Protein AF-L9WL00-F1 (afdb_monomer_lite)

Secondary structure (DSSP, 8-state):
--SSSS-HHHHHHHHHHHHHHHHHHTHHHHHHHHHHHT----HHHHHHHHHHHHHHHHHHHHTT----HHHHHHHHHHHHHHHHHTTTS-HHHHHHT---S---SGGGTS-TTS--PPTTSPPPHHHHSSPPSS-HHHHHHHHHHHHHHHHHHHHHHHHHHHHS---

Organism: NCBI:txid1227500

pLDDT: mean 78.7, std 14.74, range [52.59, 96.75]

Foldseek 3Di:
DVVPPDDPVRVVVVVVVVVVVCCVPVCVVVCVCCCPAWFPADPVLVVVLLVQLVVVCVVCVVVVHDDDSVVSSSVSLVVLLVVVQCQQPDPVCVVVVNPPADGASQQNVQDPPPDDDHRNDHDDPSSVPGDGGGDVVSVVVVVVCVVCVVVVVVVVVVVCPVVDDDD

InterPro domains:
  IPR001204 Phosphate transporter [PF01384] (11-157)

Radius of gyration: 21.86 Å; chains: 1; bounding box: 49×33×61 Å

Structure (mmCIF, N/CA/C/O backbone):
data_AF-L9WL00-F1
#
_entry.id   AF-L9WL00-F1
#
loop_
_atom_site.group_PDB
_atom_site.id
_atom_site.type_symbol
_atom_site.label_atom_id
_atom_site.label_alt_id
_atom_site.label_comp_id
_atom_site.label_asym_id
_atom_site.label_entity_id
_atom_site.label_seq_id
_atom_site.pdbx_PDB_ins_code
_atom_site.Cartn_x
_atom_site.Cartn_y
_atom_site.Cartn_z
_atom_site.occupancy
_atom_site.B_iso_or_equiv
_atom_site.auth_seq_id
_atom_site.auth_comp_id
_atom_site.auth_asym_id
_atom_site.auth_atom_id
_atom_site.pdbx_PDB_model_num
ATOM 1 N N . VAL A 1 1 ? 19.682 -2.307 -16.673 1.00 65.50 1 VAL A N 1
ATOM 2 C CA . VAL A 1 1 ? 19.559 -2.979 -15.357 1.00 65.50 1 VAL A CA 1
ATOM 3 C C . VAL A 1 1 ? 19.409 -4.479 -15.599 1.00 65.50 1 VAL A C 1
ATOM 5 O O . VAL A 1 1 ? 18.874 -4.816 -16.643 1.00 65.50 1 VAL A O 1
ATOM 8 N N . SER A 1 2 ? 19.916 -5.339 -14.700 1.00 80.44 2 SER A N 1
ATOM 9 C CA . SER A 1 2 ? 20.090 -6.814 -14.782 1.00 80.44 2 SER A CA 1
ATOM 10 C C . SER A 1 2 ? 20.749 -7.361 -16.063 1.00 80.44 2 SER A C 1
ATOM 12 O O . SER A 1 2 ? 21.830 -7.926 -15.979 1.00 80.44 2 SER A O 1
ATOM 14 N N . SER A 1 3 ? 20.194 -7.102 -17.248 1.00 87.44 3 SER A N 1
ATOM 15 C CA . SER A 1 3 ? 20.768 -7.454 -18.558 1.00 87.44 3 SER A CA 1
ATOM 16 C C . SER A 1 3 ? 21.879 -6.510 -19.048 1.00 87.44 3 SER A C 1
ATOM 18 O O . SER A 1 3 ? 22.356 -6.645 -20.168 1.00 87.44 3 SER A O 1
ATOM 20 N N . GLY A 1 4 ? 22.257 -5.495 -18.260 1.00 86.19 4 GLY A N 1
ATOM 21 C CA . GLY A 1 4 ? 23.245 -4.477 -18.655 1.00 86.19 4 GLY A CA 1
ATOM 22 C C . GLY A 1 4 ? 22.738 -3.400 -19.629 1.00 86.19 4 GLY A C 1
ATOM 23 O O . GLY A 1 4 ? 23.410 -2.395 -19.812 1.00 86.19 4 GLY A O 1
ATOM 24 N N . ALA A 1 5 ? 21.521 -3.525 -20.168 1.00 89.44 5 ALA A N 1
ATOM 25 C CA . ALA A 1 5 ? 20.993 -2.636 -21.216 1.00 89.44 5 ALA A CA 1
ATOM 26 C C . ALA A 1 5 ? 20.732 -1.168 -20.805 1.00 89.44 5 ALA A C 1
ATOM 28 O O . ALA A 1 5 ? 20.447 -0.333 -21.656 1.00 89.44 5 ALA A O 1
ATOM 29 N N . LEU A 1 6 ? 20.779 -0.843 -19.508 1.00 90.56 6 LEU A N 1
ATOM 30 C CA . LEU A 1 6 ? 20.499 0.507 -19.006 1.00 90.56 6 LEU A CA 1
ATOM 31 C C . LEU A 1 6 ? 21.243 0.756 -17.691 1.00 90.56 6 LEU A C 1
ATOM 33 O O . LEU A 1 6 ? 21.242 -0.117 -16.816 1.00 90.56 6 LEU A O 1
ATOM 37 N N . GLU A 1 7 ? 21.831 1.936 -17.534 1.00 94.31 7 GLU A N 1
ATOM 38 C CA . GLU A 1 7 ? 22.470 2.371 -16.290 1.00 94.31 7 GLU A CA 1
ATOM 39 C C . GLU A 1 7 ? 21.435 2.538 -15.157 1.00 94.31 7 GLU A C 1
ATOM 41 O O . GLU A 1 7 ? 20.274 2.869 -15.406 1.00 94.31 7 GLU A O 1
ATOM 46 N N . ILE A 1 8 ? 21.850 2.320 -13.905 1.00 94.25 8 ILE A N 1
ATOM 47 C CA . ILE A 1 8 ? 20.971 2.369 -12.725 1.00 94.25 8 ILE A CA 1
ATOM 48 C C . ILE A 1 8 ? 20.377 3.769 -12.525 1.00 94.25 8 ILE A C 1
ATOM 50 O O . ILE A 1 8 ? 19.160 3.890 -12.399 1.00 94.25 8 ILE A O 1
ATOM 54 N N . ASN A 1 9 ? 21.196 4.825 -12.537 1.00 95.50 9 ASN A N 1
ATOM 55 C CA . ASN A 1 9 ? 20.705 6.188 -12.300 1.00 95.50 9 ASN A CA 1
ATOM 56 C C . ASN A 1 9 ? 19.719 6.622 -13.386 1.00 95.50 9 ASN A C 1
ATOM 58 O O . ASN A 1 9 ? 18.656 7.168 -13.093 1.00 95.50 9 ASN A O 1
ATOM 62 N N . THR A 1 10 ? 20.030 6.290 -14.639 1.00 95.00 10 THR A N 1
ATOM 63 C CA . THR A 1 10 ? 19.136 6.538 -15.771 1.00 95.00 10 THR A CA 1
ATOM 64 C C . THR A 1 10 ? 17.808 5.784 -15.614 1.00 95.00 10 THR A C 1
ATOM 66 O O . THR A 1 10 ? 16.747 6.377 -15.812 1.00 95.00 10 THR A O 1
ATOM 69 N N . ALA A 1 11 ? 17.826 4.514 -15.183 1.00 94.62 11 ALA A N 1
ATOM 70 C CA . ALA A 1 11 ? 16.600 3.754 -14.908 1.00 94.62 11 ALA A CA 1
ATOM 71 C C . ALA A 1 11 ? 15.744 4.415 -13.823 1.00 94.62 11 ALA A C 1
ATOM 73 O O . ALA A 1 11 ? 14.528 4.503 -13.981 1.00 94.62 11 ALA A O 1
ATOM 74 N N . ILE A 1 12 ? 16.371 4.896 -12.745 1.00 94.75 12 ILE A N 1
ATOM 75 C CA . ILE A 1 12 ? 15.676 5.564 -11.639 1.00 94.75 12 ILE A CA 1
ATOM 76 C C . ILE A 1 12 ? 14.988 6.840 -12.128 1.00 94.75 12 ILE A C 1
ATOM 78 O O . ILE A 1 12 ? 13.818 7.056 -11.813 1.00 94.75 12 ILE A O 1
ATOM 82 N N . ILE A 1 13 ? 15.673 7.665 -12.926 1.00 96.31 13 ILE A N 1
ATOM 83 C CA . ILE A 1 13 ? 15.099 8.906 -13.469 1.00 96.31 13 ILE A CA 1
ATOM 84 C C . ILE A 1 13 ? 13.899 8.589 -14.365 1.00 96.31 13 ILE A C 1
ATOM 86 O O . ILE A 1 13 ? 12.824 9.159 -14.176 1.00 96.31 13 ILE A O 1
ATOM 90 N N . VAL A 1 14 ? 14.057 7.649 -15.300 1.00 95.94 14 VAL A N 1
ATOM 91 C CA . VAL A 1 14 ? 12.981 7.248 -16.219 1.00 95.94 14 VAL A CA 1
ATOM 92 C C . VAL A 1 14 ? 11.780 6.702 -15.446 1.00 95.94 14 VAL A C 1
ATOM 94 O O . VAL A 1 14 ? 10.651 7.123 -15.699 1.00 95.94 14 VAL A O 1
ATOM 97 N N . ALA A 1 15 ? 12.013 5.821 -14.469 1.00 94.81 15 ALA A N 1
ATOM 98 C CA . ALA A 1 15 ? 10.957 5.280 -13.619 1.00 94.81 15 ALA A CA 1
ATOM 99 C C . ALA A 1 15 ? 10.245 6.387 -12.830 1.00 94.81 15 ALA A C 1
ATOM 101 O O . ALA A 1 15 ? 9.019 6.432 -12.816 1.00 94.81 15 ALA A O 1
ATOM 102 N N . THR A 1 16 ? 10.991 7.319 -12.234 1.00 96.19 16 THR A N 1
ATOM 103 C CA . THR A 1 16 ? 10.428 8.432 -11.454 1.00 96.19 16 THR A CA 1
ATOM 104 C C . THR A 1 16 ? 9.541 9.330 -12.316 1.00 96.19 16 THR A C 1
ATOM 106 O O . THR A 1 16 ? 8.423 9.653 -11.916 1.00 96.19 16 THR A O 1
ATOM 109 N N . VAL A 1 17 ? 9.992 9.688 -13.524 1.00 96.75 17 VAL A N 1
ATOM 110 C CA . VAL A 1 17 ? 9.204 10.501 -14.466 1.00 96.75 17 VAL A CA 1
ATOM 111 C C . VAL A 1 17 ? 7.948 9.756 -14.918 1.00 96.75 17 VAL A C 1
ATOM 113 O O . VAL A 1 17 ? 6.865 10.338 -14.922 1.00 96.75 17 VAL A O 1
ATOM 116 N N . ALA A 1 18 ? 8.064 8.469 -15.257 1.00 96.19 18 ALA A N 1
ATOM 117 C CA . ALA A 1 18 ? 6.928 7.656 -15.683 1.00 96.19 18 ALA A CA 1
ATOM 118 C C . ALA A 1 18 ? 5.882 7.487 -14.565 1.00 96.19 18 ALA A C 1
ATOM 120 O O . ALA A 1 18 ? 4.687 7.655 -14.813 1.00 96.19 18 ALA A O 1
ATOM 121 N N . ILE A 1 19 ? 6.324 7.218 -13.329 1.00 94.31 19 ILE A N 1
ATOM 122 C CA . ILE A 1 19 ? 5.455 7.129 -12.147 1.00 94.31 19 ILE A CA 1
ATOM 123 C C . ILE A 1 19 ? 4.777 8.475 -11.890 1.00 94.31 19 ILE A C 1
ATOM 125 O O . ILE A 1 19 ? 3.563 8.514 -11.699 1.00 94.31 19 ILE A O 1
ATOM 129 N N . GLY A 1 20 ? 5.532 9.578 -11.941 1.00 94.25 20 GLY A N 1
ATOM 130 C CA . GLY A 1 20 ? 4.987 10.927 -11.801 1.00 94.25 20 GLY A CA 1
ATOM 131 C C . GLY A 1 20 ? 3.901 11.209 -12.840 1.00 94.25 20 GLY A C 1
ATOM 132 O O . GLY A 1 20 ? 2.791 11.601 -12.483 1.00 94.25 20 GLY A O 1
ATOM 133 N N . LEU A 1 21 ? 4.171 10.926 -14.117 1.00 95.62 21 LEU A N 1
ATOM 134 C CA . LEU A 1 21 ? 3.209 11.119 -15.204 1.00 95.62 21 LEU A CA 1
ATOM 135 C C . LEU A 1 21 ? 1.938 10.274 -15.013 1.00 95.62 21 LEU A C 1
ATOM 137 O O . LEU A 1 21 ? 0.829 10.793 -15.159 1.00 95.62 21 LEU A O 1
ATOM 141 N N . GLY A 1 22 ? 2.077 8.996 -14.649 1.00 94.06 22 GLY A N 1
ATOM 142 C CA . GLY A 1 22 ? 0.940 8.122 -14.338 1.00 94.06 22 GLY A CA 1
ATOM 143 C C . GLY A 1 22 ? 0.122 8.623 -13.142 1.00 94.06 22 GLY A C 1
ATOM 144 O O . GLY A 1 22 ? -1.111 8.629 -13.191 1.00 94.06 22 GLY A O 1
ATOM 145 N N . GLY A 1 23 ? 0.810 9.123 -12.111 1.00 91.62 23 GLY A N 1
ATOM 146 C CA . GLY A 1 23 ? 0.220 9.751 -10.931 1.00 91.62 23 GLY A CA 1
ATOM 147 C C . GLY A 1 23 ? -0.615 10.990 -11.263 1.00 91.62 23 GLY A C 1
ATOM 148 O O . GLY A 1 23 ? -1.735 11.133 -10.782 1.00 91.62 23 GLY A O 1
ATOM 149 N N . PHE A 1 24 ? -0.124 11.869 -12.137 1.00 90.94 24 PHE A N 1
ATOM 150 C CA . PHE A 1 24 ? -0.858 13.084 -12.510 1.00 90.94 24 PHE A CA 1
ATOM 151 C C . PHE A 1 24 ? -2.035 12.833 -13.461 1.00 90.94 24 PHE A C 1
ATOM 153 O O . PHE A 1 24 ? -3.004 13.596 -13.442 1.00 90.94 24 PHE A O 1
ATOM 160 N N . THR A 1 25 ? -1.961 11.787 -14.286 1.00 92.69 25 THR A N 1
ATOM 161 C CA . THR A 1 25 ? -2.934 11.534 -15.359 1.00 92.69 25 THR A CA 1
ATOM 162 C C . THR A 1 25 ? -4.043 10.573 -14.938 1.00 92.69 25 THR A C 1
ATOM 164 O O . THR A 1 25 ? -5.207 10.965 -14.872 1.00 92.69 25 THR A O 1
ATOM 167 N N . ILE A 1 26 ? -3.707 9.315 -14.644 1.00 90.81 26 ILE A N 1
ATOM 168 C CA . ILE A 1 26 ? -4.692 8.241 -14.443 1.00 90.81 26 ILE A CA 1
ATOM 169 C C . ILE A 1 26 ? -5.068 8.080 -12.969 1.00 90.81 26 ILE A C 1
ATOM 171 O O . ILE A 1 26 ? -6.215 7.736 -12.673 1.00 90.81 26 ILE A O 1
ATOM 175 N N . ALA A 1 27 ? -4.157 8.379 -12.037 1.00 88.25 27 ALA A N 1
ATOM 176 C CA . ALA A 1 27 ? -4.383 8.079 -10.621 1.00 88.25 27 ALA A CA 1
ATOM 177 C C . ALA A 1 27 ? -5.576 8.824 -10.003 1.00 88.25 27 ALA A C 1
ATOM 179 O O . ALA A 1 27 ? -6.100 8.367 -8.993 1.00 88.25 27 ALA A O 1
ATOM 180 N N . ARG A 1 28 ? -6.064 9.911 -10.621 1.00 86.50 28 ARG A N 1
ATOM 181 C CA . ARG A 1 28 ? -7.293 10.603 -10.191 1.00 86.50 28 ARG A CA 1
ATOM 182 C C . ARG A 1 28 ? -8.494 9.659 -10.105 1.00 86.50 28 ARG A C 1
ATOM 184 O O . ARG A 1 28 ? -9.169 9.642 -9.085 1.00 86.50 28 ARG A O 1
ATOM 191 N N . ARG A 1 29 ? -8.689 8.801 -11.114 1.00 86.12 29 ARG A N 1
ATOM 192 C CA . ARG A 1 29 ? -9.793 7.822 -11.135 1.00 86.12 29 ARG A CA 1
ATOM 193 C C . ARG A 1 29 ? -9.639 6.768 -10.039 1.00 86.12 29 ARG A C 1
ATOM 195 O O . ARG A 1 29 ? -10.617 6.362 -9.421 1.00 86.12 29 ARG A O 1
ATOM 202 N N . THR A 1 30 ? -8.402 6.349 -9.769 1.00 82.88 30 THR A N 1
ATOM 203 C CA . THR A 1 30 ? -8.105 5.418 -8.676 1.00 82.88 30 THR A CA 1
ATOM 204 C C . THR A 1 30 ? -8.386 6.064 -7.322 1.00 82.88 30 THR A C 1
ATOM 206 O O . THR A 1 30 ? -9.041 5.447 -6.491 1.00 82.88 30 THR A O 1
ATOM 209 N N . MET A 1 31 ? -7.954 7.311 -7.109 1.00 81.19 31 MET A N 1
ATOM 210 C CA . MET A 1 31 ? -8.185 8.047 -5.861 1.00 81.19 31 MET A CA 1
ATOM 211 C C . MET A 1 31 ? -9.671 8.296 -5.599 1.00 81.19 31 MET A C 1
ATOM 213 O O . MET A 1 31 ? -10.105 8.130 -4.466 1.00 81.19 31 MET A O 1
ATOM 217 N N . GLU A 1 32 ? -10.456 8.615 -6.629 1.00 80.75 32 GLU A N 1
ATOM 218 C CA . GLU A 1 32 ? -11.914 8.745 -6.511 1.00 80.75 32 GLU A CA 1
ATOM 219 C C . GLU A 1 32 ? -12.561 7.434 -6.036 1.00 80.75 32 GLU A C 1
ATOM 221 O O . GLU A 1 32 ? -13.372 7.448 -5.111 1.00 80.75 32 GLU A O 1
ATOM 226 N N . SER A 1 33 ? -12.156 6.288 -6.598 1.00 73.50 33 SER A N 1
ATOM 227 C CA . SER A 1 33 ? -12.674 4.978 -6.170 1.00 73.50 33 SER A CA 1
ATOM 228 C C . SER A 1 33 ? -12.182 4.549 -4.783 1.00 73.50 33 SER A C 1
ATOM 230 O O . SER A 1 33 ? -12.955 4.033 -3.988 1.00 73.50 33 SER A O 1
ATOM 232 N N . VAL A 1 34 ? -10.914 4.794 -4.445 1.00 67.81 34 VAL A N 1
ATOM 233 C CA . VAL A 1 34 ? -10.343 4.420 -3.143 1.00 67.81 34 VAL A CA 1
ATOM 234 C C . VAL A 1 34 ? -10.917 5.299 -2.031 1.00 67.81 34 VAL A C 1
ATOM 236 O O . VAL A 1 34 ? -11.271 4.785 -0.977 1.00 67.81 34 VAL A O 1
ATOM 239 N N . GLY A 1 35 ? -11.067 6.603 -2.265 1.00 63.72 35 GLY A N 1
ATOM 240 C CA . GLY A 1 35 ? -11.609 7.534 -1.275 1.00 63.72 35 GLY A CA 1
ATOM 241 C C . GLY A 1 35 ? -13.094 7.324 -0.973 1.00 63.72 35 GLY A C 1
ATOM 242 O O . GLY A 1 35 ? -13.508 7.577 0.147 1.00 63.72 35 GLY A O 1
ATOM 243 N N . SER A 1 36 ? -13.879 6.837 -1.939 1.00 63.06 36 SER A N 1
ATOM 244 C CA . SER A 1 36 ? -15.322 6.609 -1.764 1.00 63.06 36 SER A CA 1
ATOM 245 C C . SER A 1 36 ? -15.698 5.164 -1.421 1.00 63.06 36 SER A C 1
ATOM 247 O O . SER A 1 36 ? -16.707 4.942 -0.760 1.00 63.06 36 SER A O 1
ATOM 249 N N . GLU A 1 37 ? -14.919 4.161 -1.852 1.00 59.69 37 GLU A N 1
ATOM 250 C CA . GLU A 1 37 ? -15.282 2.748 -1.658 1.00 59.69 37 GLU A CA 1
ATOM 251 C C . GLU A 1 37 ? -14.589 2.075 -0.462 1.00 59.69 37 GLU A C 1
ATOM 253 O O . GLU A 1 37 ? -15.126 1.094 0.056 1.00 59.69 37 GLU A O 1
ATOM 258 N N . LEU A 1 38 ? -13.397 2.526 -0.038 1.00 56.41 38 LEU A N 1
ATOM 259 C CA . LEU A 1 38 ? -12.633 1.836 1.015 1.00 56.41 38 LEU A CA 1
ATOM 260 C C . LEU A 1 38 ? -12.979 2.299 2.428 1.00 56.41 38 LEU A C 1
ATOM 262 O O . LEU A 1 38 ? -13.059 1.445 3.313 1.00 56.41 38 LEU A O 1
ATOM 266 N N . SER A 1 39 ? -13.136 3.606 2.670 1.00 57.78 39 SER A N 1
ATOM 267 C CA . SER A 1 39 ? -13.284 4.110 4.038 1.00 57.78 39 SER A CA 1
ATOM 268 C C . SER A 1 39 ? -13.678 5.592 4.113 1.00 57.78 39 SER A C 1
ATOM 270 O O . SER A 1 39 ? -12.931 6.448 3.647 1.00 57.78 39 SER A O 1
ATOM 272 N N . ASP A 1 40 ? -14.783 5.900 4.798 1.00 65.00 40 ASP A N 1
ATOM 273 C CA . ASP A 1 40 ? -15.115 7.253 5.288 1.00 65.00 40 ASP A CA 1
ATOM 274 C C . ASP A 1 40 ? -14.373 7.521 6.612 1.00 65.00 40 ASP A C 1
ATO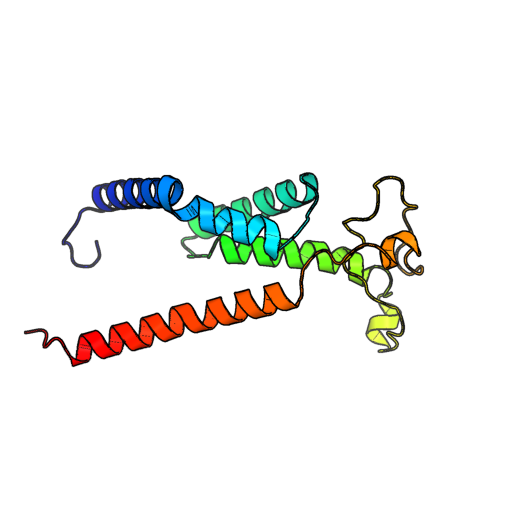M 276 O O . ASP A 1 40 ? -14.972 7.682 7.679 1.00 65.00 40 ASP A O 1
ATOM 280 N N . ILE A 1 41 ? -13.041 7.463 6.586 1.00 68.75 41 ILE A N 1
ATOM 281 C CA . ILE A 1 41 ? -12.229 7.692 7.786 1.00 68.75 41 ILE A CA 1
ATOM 282 C C . ILE A 1 41 ? -12.083 9.185 8.085 1.00 68.75 41 ILE A C 1
ATOM 284 O O . ILE A 1 41 ? -11.799 9.971 7.177 1.00 68.75 41 ILE A O 1
ATOM 288 N N . PRO A 1 42 ? -12.151 9.584 9.369 1.00 77.25 42 PRO A N 1
ATOM 289 C CA . PRO A 1 42 ? -11.737 10.914 9.789 1.00 77.25 42 PRO A CA 1
ATOM 290 C C . PRO A 1 42 ? -10.311 11.230 9.315 1.00 77.25 42 PRO A C 1
ATOM 292 O O . PRO A 1 42 ? -9.427 10.368 9.349 1.00 77.25 42 PRO A O 1
ATOM 295 N N . LEU A 1 43 ? -10.052 12.489 8.947 1.00 82.44 43 LEU A N 1
ATOM 296 C CA . LEU A 1 43 ? -8.735 12.944 8.469 1.00 82.44 43 LEU A CA 1
ATOM 297 C C . LEU A 1 43 ? -7.593 12.601 9.439 1.00 82.44 43 LEU A C 1
ATOM 299 O O . LEU A 1 43 ? -6.486 12.291 9.006 1.00 82.44 43 LEU A O 1
ATOM 303 N N . LEU A 1 44 ? -7.866 12.617 10.747 1.00 85.25 44 LEU A N 1
ATOM 304 C CA . LEU A 1 44 ? -6.897 12.250 11.780 1.00 85.25 44 LEU A CA 1
ATOM 305 C C . LEU A 1 44 ? -6.496 10.771 11.673 1.00 85.25 44 LEU A C 1
ATOM 307 O O . LEU A 1 44 ? -5.308 10.452 11.697 1.00 85.25 44 LEU A O 1
ATOM 311 N N . ALA A 1 45 ? -7.464 9.871 11.489 1.00 83.06 45 ALA A N 1
ATOM 312 C CA . ALA A 1 45 ? -7.185 8.453 11.290 1.00 83.06 45 ALA A CA 1
ATOM 313 C C . ALA A 1 45 ? -6.401 8.228 9.988 1.00 83.06 45 ALA A C 1
ATOM 315 O O . ALA A 1 45 ? -5.402 7.511 9.993 1.00 83.06 45 ALA A O 1
ATOM 316 N N . ALA A 1 46 ? -6.786 8.907 8.901 1.00 85.12 46 ALA A N 1
ATOM 317 C CA . ALA A 1 46 ? -6.054 8.856 7.636 1.00 85.12 46 ALA A CA 1
ATOM 318 C C . ALA A 1 46 ? -4.595 9.323 7.789 1.00 85.12 46 ALA A C 1
ATOM 320 O O . ALA A 1 46 ? -3.684 8.688 7.260 1.00 85.12 46 ALA A O 1
ATOM 321 N N . LEU A 1 47 ? -4.354 10.389 8.557 1.00 89.88 47 LEU A N 1
ATOM 322 C CA . LEU A 1 47 ? -3.010 10.882 8.852 1.00 89.88 47 LEU A CA 1
ATOM 323 C C . LEU A 1 47 ? -2.171 9.830 9.591 1.00 89.88 47 LEU A C 1
ATOM 325 O O . LEU A 1 47 ? -1.041 9.563 9.182 1.00 89.88 47 LEU A O 1
ATOM 329 N N . ILE A 1 48 ? -2.723 9.206 10.639 1.00 90.12 48 ILE A N 1
ATOM 330 C CA . ILE A 1 48 ? -2.038 8.141 11.389 1.00 90.12 48 ILE A CA 1
ATOM 331 C C . ILE A 1 48 ? -1.697 6.974 10.459 1.00 90.12 48 ILE A C 1
ATOM 333 O O . ILE A 1 48 ? -0.546 6.541 10.419 1.00 90.12 48 ILE A O 1
ATOM 337 N N . VAL A 1 49 ? -2.666 6.512 9.661 1.00 89.75 49 VAL A N 1
ATOM 338 C CA . VAL A 1 49 ? -2.465 5.436 8.680 1.00 89.75 49 VAL A CA 1
ATOM 339 C C . VAL A 1 49 ? -1.311 5.763 7.743 1.00 89.75 49 VAL A C 1
ATOM 341 O O . VAL A 1 49 ? -0.425 4.931 7.545 1.00 89.75 49 VAL A O 1
ATOM 344 N N . MET A 1 50 ? -1.312 6.968 7.171 1.00 92.50 50 MET A N 1
ATOM 345 C CA . MET A 1 50 ? -0.298 7.378 6.206 1.00 92.50 50 MET A CA 1
ATOM 346 C C . MET A 1 50 ? 1.090 7.443 6.837 1.00 92.50 50 MET A C 1
ATOM 348 O O . MET A 1 50 ? 2.026 6.905 6.250 1.00 92.50 50 MET A O 1
ATOM 352 N N . ILE A 1 51 ? 1.220 8.018 8.038 1.00 96.00 51 ILE A N 1
ATOM 353 C CA . ILE A 1 51 ? 2.498 8.099 8.760 1.00 96.00 51 ILE A CA 1
ATOM 354 C C . ILE A 1 51 ? 3.032 6.698 9.080 1.00 96.00 51 ILE A C 1
ATOM 356 O O . ILE A 1 51 ? 4.205 6.408 8.829 1.00 96.00 51 ILE A O 1
ATOM 360 N N . THR A 1 52 ? 2.194 5.808 9.610 1.00 95.12 52 THR A N 1
ATOM 361 C CA . THR A 1 52 ? 2.607 4.445 9.964 1.00 95.12 52 THR A CA 1
ATOM 362 C C . THR A 1 52 ? 2.995 3.646 8.719 1.00 95.12 52 THR A C 1
ATOM 364 O O . THR A 1 52 ? 4.090 3.081 8.671 1.00 95.12 52 THR A O 1
ATOM 367 N N . ALA A 1 53 ? 2.156 3.650 7.678 1.00 94.19 53 ALA A N 1
ATOM 368 C CA . ALA A 1 53 ? 2.414 2.917 6.441 1.00 94.19 53 ALA A CA 1
ATOM 369 C C . ALA A 1 53 ? 3.667 3.427 5.708 1.00 94.19 53 ALA A C 1
ATOM 371 O O . ALA A 1 53 ? 4.479 2.617 5.246 1.00 94.19 53 ALA A O 1
ATOM 372 N N . SER A 1 54 ? 3.874 4.750 5.640 1.00 95.69 54 SER A N 1
ATOM 373 C CA . SER A 1 54 ? 5.074 5.331 5.028 1.00 95.69 54 SER A CA 1
ATOM 374 C C . SER A 1 54 ? 6.331 5.012 5.829 1.00 95.69 54 SER A C 1
ATOM 376 O O . SER A 1 54 ? 7.368 4.714 5.237 1.00 95.69 54 SER A O 1
ATOM 378 N N . THR A 1 55 ? 6.250 5.031 7.163 1.00 96.69 55 THR A N 1
ATOM 379 C CA . THR A 1 55 ? 7.385 4.715 8.043 1.00 96.69 55 THR A CA 1
ATOM 380 C C . THR A 1 55 ? 7.816 3.263 7.872 1.00 96.69 55 THR A C 1
ATOM 382 O O . THR A 1 55 ? 8.994 3.002 7.632 1.00 96.69 55 THR A O 1
ATOM 385 N N . ILE A 1 56 ? 6.866 2.322 7.903 1.00 94.81 56 ILE A N 1
ATOM 386 C CA . ILE A 1 56 ? 7.135 0.892 7.686 1.00 94.81 56 ILE A CA 1
ATOM 387 C C . ILE A 1 56 ? 7.732 0.666 6.295 1.00 94.81 56 ILE A C 1
ATOM 389 O O . ILE A 1 56 ? 8.759 0.001 6.162 1.00 94.81 56 ILE A O 1
ATOM 393 N N . THR A 1 57 ? 7.129 1.260 5.262 1.00 94.94 57 THR A N 1
ATOM 394 C CA . THR A 1 57 ? 7.609 1.123 3.879 1.00 94.94 57 THR A CA 1
ATOM 395 C C . THR A 1 57 ? 9.026 1.667 3.724 1.00 94.94 57 THR A C 1
ATOM 397 O O . THR A 1 57 ? 9.860 1.029 3.087 1.00 94.94 57 THR A O 1
ATOM 400 N N . THR A 1 58 ? 9.330 2.808 4.345 1.00 95.12 58 THR A N 1
ATOM 401 C CA . THR A 1 58 ? 10.665 3.422 4.307 1.00 95.12 58 THR A CA 1
ATOM 402 C C . THR A 1 58 ? 11.696 2.557 5.028 1.00 95.12 58 THR A C 1
ATOM 404 O O . THR A 1 58 ? 12.764 2.301 4.477 1.00 95.12 58 THR A O 1
ATOM 407 N N . ALA A 1 59 ? 11.371 2.051 6.221 1.00 96.44 59 ALA A N 1
ATOM 408 C CA . ALA A 1 59 ? 12.264 1.188 6.992 1.00 96.44 59 ALA A CA 1
ATOM 409 C C . ALA A 1 59 ? 12.576 -0.126 6.255 1.00 96.44 59 ALA A C 1
ATOM 411 O O . ALA A 1 59 ? 13.733 -0.535 6.174 1.00 96.44 59 ALA A O 1
ATOM 412 N N . LEU A 1 60 ? 11.561 -0.761 5.660 1.00 96.06 60 LEU A N 1
ATOM 413 C CA . LEU A 1 60 ? 11.745 -1.986 4.878 1.00 96.06 60 LEU A CA 1
ATOM 414 C C . LEU A 1 60 ? 12.495 -1.730 3.568 1.00 96.06 60 LEU A C 1
ATOM 416 O O . LEU A 1 60 ? 13.362 -2.522 3.204 1.00 96.06 60 LEU A O 1
ATOM 420 N N . SER A 1 61 ? 12.235 -0.597 2.909 1.00 94.88 61 SER A N 1
ATOM 421 C CA . SER A 1 61 ? 12.990 -0.180 1.720 1.00 94.88 61 SER A CA 1
ATOM 422 C C . SER A 1 61 ? 14.468 0.039 2.045 1.00 94.88 61 SER A C 1
ATOM 424 O O . SER A 1 61 ? 15.329 -0.364 1.268 1.00 94.88 61 SER A O 1
ATOM 426 N N . TRP A 1 62 ? 14.776 0.613 3.214 1.00 96.06 62 TRP A N 1
ATOM 427 C CA . TRP A 1 62 ? 16.150 0.760 3.699 1.00 96.06 62 TRP A CA 1
ATOM 428 C C . TRP A 1 62 ? 16.823 -0.592 3.974 1.00 96.06 62 TRP A C 1
ATOM 430 O O . TRP A 1 62 ? 18.000 -0.764 3.668 1.00 96.06 62 TRP A O 1
ATOM 440 N N . ALA A 1 63 ? 16.068 -1.579 4.465 1.00 96.50 63 ALA A N 1
ATOM 441 C CA . ALA A 1 63 ? 16.533 -2.957 4.629 1.00 96.50 63 ALA A CA 1
ATOM 442 C C . ALA A 1 63 ? 16.608 -3.759 3.309 1.00 96.50 63 ALA A C 1
ATOM 444 O O . ALA A 1 63 ? 17.001 -4.925 3.324 1.00 96.50 63 ALA A O 1
ATOM 445 N N . GLY A 1 64 ? 16.223 -3.171 2.169 1.00 94.00 64 GLY A N 1
ATOM 446 C CA . GLY A 1 64 ? 16.212 -3.839 0.865 1.00 94.00 64 GLY A CA 1
ATOM 447 C C . GLY A 1 64 ? 15.067 -4.841 0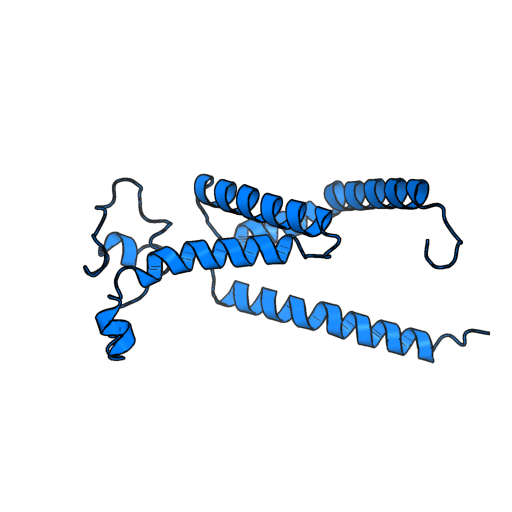.671 1.00 94.00 64 GLY A C 1
ATOM 448 O O . GLY A 1 64 ? 15.127 -5.661 -0.244 1.00 94.00 64 GLY A O 1
ATOM 449 N N . ILE A 1 65 ? 14.027 -4.792 1.509 1.00 95.19 65 ILE A N 1
ATOM 450 C CA . ILE A 1 65 ? 12.863 -5.682 1.435 1.00 95.19 65 ILE A CA 1
ATOM 451 C C . ILE A 1 65 ? 11.754 -4.984 0.631 1.00 95.19 65 ILE A C 1
ATOM 453 O O . ILE A 1 65 ? 11.211 -3.976 1.093 1.00 95.19 65 ILE A O 1
ATOM 457 N N . PRO A 1 66 ? 11.376 -5.496 -0.555 1.00 91.06 66 PRO A N 1
ATOM 458 C CA . PRO A 1 66 ? 10.316 -4.895 -1.351 1.00 91.06 66 PRO A CA 1
ATOM 459 C C . PRO A 1 66 ? 8.955 -5.133 -0.687 1.00 91.06 66 PRO A C 1
ATOM 461 O O . PRO A 1 66 ? 8.525 -6.273 -0.515 1.00 91.06 66 PRO A O 1
ATOM 464 N N . ILE A 1 67 ? 8.257 -4.050 -0.346 1.00 92.94 67 ILE A N 1
ATOM 465 C CA . ILE A 1 67 ? 6.903 -4.089 0.215 1.00 92.94 67 ILE A CA 1
ATOM 466 C C . ILE A 1 67 ? 5.945 -3.221 -0.604 1.00 92.94 67 ILE A C 1
ATOM 468 O O . ILE A 1 67 ? 6.316 -2.181 -1.145 1.00 92.94 67 ILE A O 1
ATOM 472 N N . SER A 1 68 ? 4.685 -3.648 -0.683 1.00 91.00 68 SER A N 1
ATOM 473 C CA . SER A 1 68 ? 3.607 -2.848 -1.258 1.00 91.00 68 SER A CA 1
ATOM 474 C C . SER A 1 68 ? 3.117 -1.803 -0.254 1.00 91.00 68 SER A C 1
ATOM 476 O O . SER A 1 68 ? 2.543 -2.153 0.779 1.00 91.00 68 SER A O 1
ATOM 478 N N . LEU A 1 69 ? 3.283 -0.519 -0.588 1.00 90.19 69 LEU A N 1
ATOM 479 C CA . LEU A 1 69 ? 2.758 0.597 0.209 1.00 90.19 69 LEU A CA 1
ATOM 480 C C . LEU A 1 69 ? 1.235 0.492 0.397 1.00 90.19 69 LEU A C 1
ATOM 482 O O . LEU A 1 69 ? 0.732 0.729 1.490 1.00 90.19 69 LEU A O 1
ATOM 486 N N . VAL A 1 70 ? 0.507 0.066 -0.642 1.00 87.31 70 VAL A N 1
ATOM 487 C CA . VAL A 1 70 ? -0.952 -0.125 -0.579 1.00 87.31 70 VAL A CA 1
ATOM 488 C C . VAL A 1 70 ? -1.319 -1.177 0.467 1.00 87.31 70 VAL A C 1
ATOM 490 O O . VAL A 1 70 ? -2.223 -0.956 1.269 1.00 87.31 70 VAL A O 1
ATOM 493 N N . MET A 1 71 ? -0.592 -2.299 0.502 1.00 87.81 71 MET A N 1
ATOM 494 C CA . MET A 1 71 ? -0.813 -3.338 1.512 1.00 87.81 71 MET A CA 1
ATOM 495 C C . MET A 1 71 ? -0.523 -2.814 2.918 1.00 87.81 71 MET A C 1
ATOM 497 O O . MET A 1 71 ? -1.310 -3.064 3.828 1.00 87.81 71 MET A O 1
ATOM 501 N N . ALA A 1 72 ? 0.562 -2.054 3.095 1.00 91.00 72 ALA A N 1
ATOM 502 C CA . ALA A 1 72 ? 0.898 -1.451 4.383 1.00 91.00 72 ALA A CA 1
ATOM 503 C C . ALA A 1 72 ? -0.217 -0.512 4.882 1.00 91.00 72 ALA A C 1
ATOM 505 O O . ALA A 1 72 ? -0.614 -0.592 6.046 1.00 91.00 72 ALA A O 1
ATOM 506 N N . SER A 1 73 ? -0.778 0.323 4.001 1.00 87.38 73 SER A N 1
ATOM 507 C CA . SER A 1 73 ? -1.901 1.205 4.336 1.00 87.38 73 SER A CA 1
ATOM 508 C C . SER A 1 73 ? -3.161 0.425 4.713 1.00 87.38 73 SER A C 1
ATOM 510 O O . SER A 1 73 ? -3.725 0.682 5.773 1.00 87.38 73 SER A O 1
ATOM 512 N N . VAL A 1 74 ? -3.579 -0.563 3.909 1.00 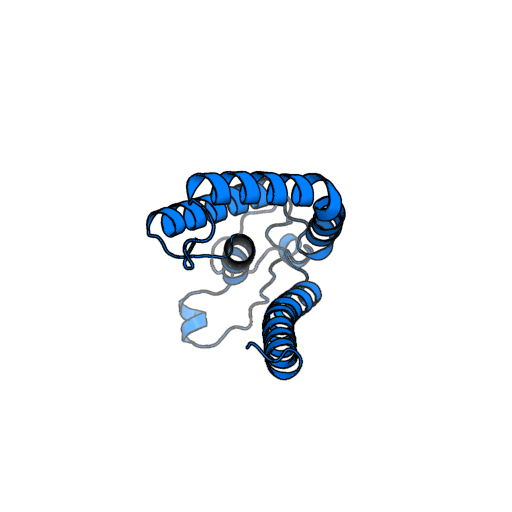84.81 74 VAL A N 1
ATOM 513 C CA . VAL A 1 74 ? -4.793 -1.351 4.205 1.00 84.81 74 VAL A CA 1
ATOM 514 C C . VAL A 1 74 ? -4.652 -2.121 5.517 1.00 84.81 74 VAL A C 1
ATOM 516 O O . VAL A 1 74 ? -5.569 -2.093 6.332 1.00 84.81 74 VAL A O 1
ATOM 519 N N . MET A 1 75 ? -3.501 -2.747 5.774 1.00 86.44 75 MET A N 1
ATOM 520 C CA . MET A 1 75 ? -3.278 -3.476 7.029 1.00 86.44 75 MET A CA 1
ATOM 521 C C . MET A 1 75 ? -3.279 -2.547 8.247 1.00 86.44 75 MET A C 1
ATOM 523 O O . MET A 1 75 ? -3.798 -2.915 9.298 1.00 86.44 75 MET A O 1
ATOM 527 N N . THR A 1 76 ? -2.774 -1.320 8.101 1.00 87.69 76 THR A N 1
ATOM 528 C CA . THR A 1 76 ? -2.842 -0.312 9.168 1.00 87.69 76 THR A CA 1
ATOM 529 C C . THR A 1 76 ? -4.286 0.128 9.434 1.00 87.69 76 THR A C 1
ATOM 531 O O . THR A 1 76 ? -4.687 0.224 10.591 1.00 87.69 76 THR A O 1
ATOM 534 N N . ILE A 1 77 ? -5.095 0.335 8.385 1.00 80.81 77 ILE A N 1
ATOM 535 C CA . ILE A 1 77 ? -6.529 0.661 8.511 1.00 80.81 77 ILE A CA 1
ATOM 536 C C . ILE A 1 77 ? -7.276 -0.468 9.232 1.00 80.81 77 ILE A C 1
ATOM 538 O O . ILE A 1 77 ? -8.019 -0.211 10.178 1.00 80.81 77 ILE A O 1
ATOM 542 N N . VAL A 1 78 ? -7.049 -1.718 8.818 1.00 78.88 78 VAL A N 1
ATOM 543 C CA . VAL A 1 78 ? -7.658 -2.899 9.449 1.00 78.88 78 VAL A CA 1
ATOM 544 C C . VAL A 1 78 ? -7.258 -2.995 10.923 1.00 78.88 78 VAL A C 1
ATOM 546 O O . VAL A 1 78 ? -8.121 -3.215 11.769 1.00 78.88 78 VAL A O 1
ATOM 549 N N . GLY A 1 79 ? -5.979 -2.775 11.246 1.00 81.56 79 GLY A N 1
ATOM 550 C CA . GLY A 1 79 ? -5.487 -2.782 12.625 1.00 81.56 79 GLY A CA 1
ATOM 551 C C . GLY A 1 79 ? -6.124 -1.702 13.505 1.00 81.56 79 GLY A C 1
ATOM 552 O O . GLY A 1 79 ? -6.479 -1.982 14.649 1.00 81.56 79 GLY A O 1
ATOM 553 N N . LEU A 1 80 ? -6.327 -0.493 12.968 1.00 79.25 80 LEU A N 1
ATOM 554 C CA . LEU A 1 80 ? -7.019 0.588 13.680 1.00 79.25 80 LEU A CA 1
ATOM 555 C C . LEU A 1 80 ? -8.480 0.242 13.974 1.00 79.25 80 LEU A C 1
ATOM 557 O O . LEU A 1 80 ? -8.936 0.477 15.090 1.00 79.25 80 LEU A O 1
ATOM 561 N N . GLY A 1 81 ? -9.191 -0.340 13.003 1.00 73.12 81 GLY A N 1
ATOM 562 C CA . GLY A 1 81 ? -10.554 -0.831 13.217 1.00 73.12 81 GLY A CA 1
ATOM 563 C C . GLY A 1 81 ? -10.593 -1.912 14.296 1.00 73.12 81 GLY A C 1
ATOM 564 O O . GLY A 1 81 ? -11.327 -1.790 15.276 1.00 73.12 81 GLY A O 1
ATOM 565 N N . TRP A 1 82 ? -9.740 -2.932 14.156 1.00 71.00 82 TRP A N 1
ATOM 566 C CA . TRP A 1 82 ? -9.698 -4.082 15.061 1.00 71.00 82 TRP A CA 1
ATOM 567 C C . TRP A 1 82 ? -9.452 -3.684 16.515 1.00 71.00 82 TRP A C 1
ATOM 569 O O . TRP A 1 82 ? -10.170 -4.147 17.395 1.00 71.00 82 TRP A O 1
ATOM 579 N N . GLY A 1 83 ? -8.503 -2.777 16.772 1.00 68.44 83 GLY A N 1
ATOM 580 C CA . GLY A 1 83 ? -8.164 -2.351 18.131 1.00 68.44 83 GLY A CA 1
ATOM 581 C C . GLY A 1 83 ? -9.349 -1.799 18.935 1.00 68.44 83 GLY A C 1
ATOM 582 O O . GLY A 1 83 ? -9.396 -2.009 20.146 1.00 68.44 83 GLY A O 1
ATOM 583 N N . ARG A 1 84 ? -10.321 -1.142 18.281 1.00 65.62 84 ARG A N 1
ATOM 584 C CA . ARG A 1 84 ? -11.540 -0.648 18.946 1.00 65.62 84 ARG A CA 1
ATOM 585 C C . ARG A 1 84 ? -12.643 -1.701 19.023 1.00 65.62 84 ARG A C 1
ATOM 587 O O . ARG A 1 84 ? -13.238 -1.837 20.081 1.00 65.62 84 ARG A O 1
ATOM 594 N N . ALA A 1 85 ? -12.853 -2.500 17.979 1.00 63.72 85 ALA A N 1
ATOM 595 C CA . ALA A 1 85 ? -13.902 -3.524 18.002 1.00 63.72 85 ALA A CA 1
ATOM 596 C C . ALA A 1 85 ? -13.645 -4.660 19.001 1.00 63.72 85 ALA A C 1
ATOM 598 O O . ALA A 1 85 ? -14.592 -5.258 19.493 1.00 63.72 85 ALA A O 1
ATOM 599 N N . THR A 1 86 ? -12.384 -4.968 19.331 1.00 62.97 86 THR A N 1
ATOM 600 C CA . THR A 1 86 ? -12.053 -5.957 20.380 1.00 62.97 86 THR A CA 1
ATOM 601 C C . THR A 1 86 ? -12.119 -5.415 21.804 1.00 62.97 86 THR A C 1
ATOM 603 O O . THR A 1 86 ? -11.893 -6.168 22.745 1.00 62.97 86 THR A O 1
ATOM 606 N N . ARG A 1 87 ? -12.410 -4.125 21.995 1.00 62.28 87 ARG A N 1
ATOM 607 C CA . ARG A 1 87 ? -12.442 -3.483 23.316 1.00 62.28 87 ARG A CA 1
ATOM 608 C C . ARG A 1 87 ? -13.491 -4.053 24.293 1.00 62.28 87 ARG A C 1
ATOM 610 O O . ARG A 1 87 ? -13.181 -4.078 25.486 1.00 62.28 87 ARG A O 1
ATOM 617 N N . PRO A 1 88 ? -14.670 -4.522 23.840 1.00 59.53 88 PRO A N 1
ATOM 618 C CA . PRO A 1 88 ? -15.664 -5.137 24.721 1.00 59.53 88 PRO A CA 1
ATOM 619 C C . PRO A 1 88 ? -15.287 -6.549 25.183 1.00 59.53 88 PRO A C 1
ATOM 621 O O . PRO A 1 88 ? -15.790 -7.012 26.196 1.00 59.53 88 PRO A O 1
ATOM 624 N N . VAL A 1 89 ? -14.386 -7.237 24.469 1.00 59.97 89 VAL A N 1
ATOM 625 C CA . VAL A 1 89 ? -14.012 -8.619 24.792 1.00 59.97 89 VAL A CA 1
ATOM 626 C C . VAL A 1 89 ? -12.894 -8.620 25.827 1.00 59.97 89 VAL A C 1
ATOM 628 O O . VAL A 1 89 ? -11.742 -8.274 25.541 1.00 59.97 89 VAL A O 1
ATOM 631 N N . THR A 1 90 ? -13.199 -9.068 27.041 1.00 61.81 90 THR A N 1
ATOM 632 C CA . THR A 1 90 ? -12.186 -9.178 28.090 1.00 61.81 90 THR A CA 1
ATOM 633 C C . THR A 1 90 ? -11.254 -10.358 27.794 1.00 61.81 90 THR A C 1
ATOM 635 O O . THR A 1 90 ? -11.687 -11.425 27.357 1.00 61.81 90 THR A O 1
ATOM 638 N N . ALA A 1 91 ? -9.957 -10.246 28.110 1.00 61.28 91 ALA A N 1
ATOM 639 C CA . ALA A 1 91 ? -8.987 -11.335 27.892 1.00 61.28 91 ALA A CA 1
ATOM 640 C C . ALA A 1 91 ? -9.405 -12.678 28.538 1.00 61.28 91 ALA A C 1
ATOM 642 O O . ALA A 1 91 ? -9.010 -13.750 28.084 1.00 61.28 91 ALA A O 1
ATOM 643 N N . ARG A 1 92 ? -10.228 -12.626 29.594 1.00 59.53 92 ARG A N 1
ATOM 644 C CA . ARG A 1 92 ? -10.772 -13.797 30.294 1.00 59.53 92 ARG A CA 1
ATOM 645 C C . ARG A 1 92 ? -11.942 -14.463 29.555 1.00 59.53 92 ARG A C 1
ATOM 647 O O . ARG A 1 92 ? -12.100 -15.675 29.679 1.00 59.53 92 ARG A O 1
ATOM 654 N N . GLU A 1 93 ? -12.725 -13.696 28.805 1.00 60.72 93 GLU A N 1
ATOM 655 C CA . GLU A 1 93 ? -13.852 -14.162 27.979 1.00 60.72 93 GLU A CA 1
ATOM 656 C C . GLU A 1 93 ? -13.346 -14.778 26.676 1.00 60.72 93 GLU A C 1
ATOM 658 O O . GLU A 1 93 ? -13.720 -15.903 26.347 1.00 60.72 93 GLU A O 1
ATOM 663 N N . ALA A 1 94 ? -12.364 -14.137 26.029 1.00 60.28 94 ALA A N 1
ATOM 664 C CA . ALA A 1 94 ? -11.693 -14.678 24.844 1.00 60.28 94 ALA A CA 1
ATOM 665 C C . ALA A 1 94 ? -11.088 -16.075 25.089 1.00 60.28 94 ALA A C 1
ATOM 667 O O . ALA A 1 94 ? -11.176 -16.957 24.239 1.00 60.28 94 ALA A O 1
ATOM 668 N N . VAL A 1 95 ? -10.501 -16.301 26.271 1.00 68.06 95 VAL A N 1
ATOM 669 C CA . VAL A 1 95 ? -9.925 -17.603 26.662 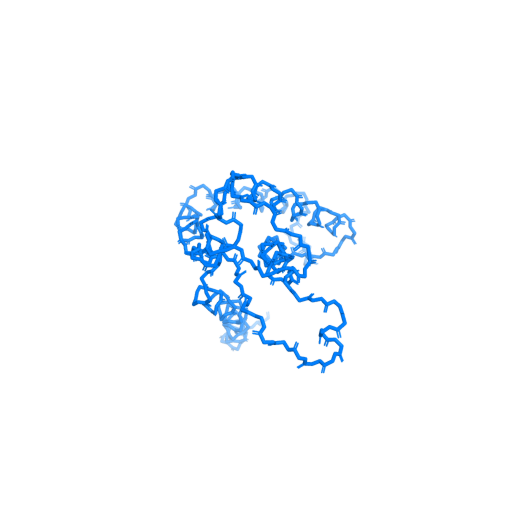1.00 68.06 95 VAL A CA 1
ATOM 670 C C . VAL A 1 95 ? -11.002 -18.636 27.014 1.00 68.06 95 VAL A C 1
ATOM 672 O O . VAL A 1 95 ? -10.771 -19.835 26.865 1.00 68.06 95 VAL A O 1
ATOM 675 N N . ARG A 1 96 ? -12.175 -18.197 27.482 1.00 69.62 96 ARG A N 1
ATOM 676 C CA . ARG A 1 96 ? -13.309 -19.078 27.798 1.00 69.62 96 ARG A CA 1
ATOM 677 C C . ARG A 1 96 ? -14.165 -19.423 26.578 1.00 69.62 96 ARG A C 1
ATOM 679 O O . ARG A 1 96 ? -14.950 -20.360 26.672 1.00 69.62 96 ARG A O 1
ATOM 686 N N . GLY A 1 97 ? -13.976 -18.725 25.456 1.00 57.31 97 GLY A N 1
ATOM 687 C CA . GLY A 1 97 ? -14.753 -18.919 24.229 1.00 57.31 97 GLY A CA 1
ATOM 688 C C . GLY A 1 97 ? -16.187 -18.395 24.323 1.00 57.31 97 GLY A C 1
ATOM 689 O O . GLY A 1 97 ? -17.002 -18.728 23.470 1.00 57.31 97 GLY A O 1
ATOM 690 N N . ASP A 1 98 ? -16.484 -17.599 25.350 1.00 55.28 98 ASP A N 1
ATOM 691 C CA . ASP A 1 98 ? -17.801 -17.025 25.616 1.00 55.28 98 ASP A CA 1
ATOM 692 C C . ASP A 1 98 ? -17.795 -15.597 25.064 1.00 55.28 98 ASP A C 1
ATOM 694 O O . ASP A 1 98 ? -17.443 -14.646 25.758 1.00 55.28 98 ASP A O 1
ATOM 698 N N . VAL A 1 99 ? -18.007 -15.475 23.752 1.00 54.66 99 VAL A N 1
ATOM 699 C CA . VAL A 1 99 ? -17.942 -14.198 23.027 1.00 54.66 99 VAL A CA 1
ATOM 700 C C . VAL A 1 99 ? -19.341 -13.879 22.507 1.00 54.66 99 VAL A C 1
ATOM 702 O O . VAL A 1 99 ? -19.616 -14.038 21.323 1.00 54.66 99 VAL A O 1
ATOM 705 N N . ASP A 1 100 ? -20.237 -13.496 23.417 1.00 54.56 100 ASP A N 1
ATOM 706 C CA . ASP A 1 100 ? -21.617 -13.090 23.090 1.00 54.56 100 ASP A CA 1
ATOM 707 C C . ASP A 1 100 ? -21.739 -11.564 22.883 1.00 54.56 100 ASP A C 1
ATOM 709 O O . ASP A 1 100 ? -22.828 -11.020 22.728 1.00 54.56 100 ASP A O 1
ATOM 713 N N . THR A 1 101 ? -20.611 -10.844 22.889 1.00 57.53 101 THR A N 1
ATOM 714 C CA . THR A 1 101 ? -20.574 -9.382 22.764 1.00 57.53 101 THR A CA 1
ATOM 715 C C . THR A 1 101 ? -20.532 -8.942 21.303 1.00 57.53 101 THR A C 1
ATOM 717 O O . THR A 1 101 ? -19.674 -9.374 20.528 1.00 57.53 101 THR A O 1
ATOM 720 N N . GLU A 1 102 ? -21.437 -8.039 20.927 1.00 54.34 102 GLU A N 1
ATOM 721 C CA . GLU A 1 102 ? -21.552 -7.519 19.566 1.00 54.34 102 GLU A CA 1
ATOM 722 C C . GLU A 1 102 ? -20.340 -6.629 19.220 1.00 54.34 102 GLU A C 1
ATOM 724 O O . GLU A 1 102 ? -20.152 -5.541 19.763 1.00 54.34 102 GLU A O 1
ATOM 729 N N . MET A 1 103 ? -19.461 -7.111 18.335 1.00 55.78 103 MET A N 1
ATOM 730 C CA . MET A 1 103 ? -18.278 -6.370 17.888 1.00 55.78 103 MET A CA 1
ATOM 731 C C . MET A 1 103 ? -18.629 -5.484 16.691 1.00 55.78 103 MET A C 1
ATOM 733 O O . MET A 1 103 ? -18.815 -5.993 15.583 1.00 55.78 103 MET A O 1
ATOM 737 N N . THR A 1 104 ? -18.632 -4.162 16.874 1.00 58.53 104 THR A N 1
ATOM 738 C CA . THR A 1 104 ? -18.741 -3.218 15.754 1.00 58.53 104 THR A CA 1
ATOM 739 C C . THR A 1 104 ? -17.422 -2.508 15.479 1.00 58.53 104 THR A C 1
ATOM 741 O O . THR A 1 104 ? -16.666 -2.149 16.379 1.00 58.53 104 THR A O 1
ATOM 744 N N . MET A 1 105 ? -17.147 -2.265 14.201 1.00 60.34 105 MET A N 1
ATOM 745 C CA . MET A 1 105 ? -15.973 -1.512 13.756 1.00 60.34 105 MET A CA 1
ATOM 746 C C . MET A 1 105 ? -16.290 -0.019 13.567 1.00 60.34 105 MET A C 1
ATOM 748 O O . MET A 1 105 ? -15.393 0.754 13.232 1.00 60.34 105 MET A O 1
ATOM 752 N N . GLY A 1 106 ? -17.551 0.393 13.755 1.00 58.91 106 GLY A N 1
ATOM 753 C CA . GLY A 1 106 ? -18.033 1.769 13.574 1.00 58.91 106 GLY A CA 1
ATOM 754 C C . GLY A 1 106 ? -17.588 2.768 14.646 1.00 58.91 106 GLY A C 1
ATOM 755 O O . GLY A 1 106 ? -17.636 3.974 14.416 1.00 58.91 106 GLY A O 1
ATOM 756 N N . ALA A 1 107 ? -17.036 2.298 15.768 1.00 58.88 107 ALA A N 1
ATOM 757 C CA . ALA A 1 107 ? -16.635 3.127 16.908 1.00 58.88 107 ALA A CA 1
ATOM 758 C C . ALA A 1 107 ? -15.620 4.246 16.582 1.00 58.88 107 ALA A C 1
ATOM 760 O O . ALA A 1 107 ? -15.491 5.208 17.338 1.00 58.88 107 ALA A O 1
ATOM 761 N N . LEU A 1 108 ? -14.870 4.143 15.475 1.00 62.16 108 LEU A N 1
ATOM 762 C CA . LEU A 1 108 ? -13.969 5.210 15.009 1.00 62.16 108 LEU A CA 1
ATOM 763 C C . LEU A 1 108 ? -14.691 6.399 14.353 1.00 62.16 108 LEU A C 1
ATOM 765 O O . LEU A 1 108 ? -14.078 7.458 14.226 1.00 62.16 108 LEU A O 1
ATOM 769 N N . LYS A 1 109 ? -15.943 6.224 13.919 1.00 60.88 109 LYS A N 1
ATOM 770 C CA . LYS A 1 109 ? -16.781 7.284 13.344 1.00 60.88 109 LYS A CA 1
ATOM 771 C C . LYS A 1 109 ? -17.697 7.961 14.365 1.00 60.88 109 LYS A C 1
ATOM 773 O O . LYS A 1 109 ? -18.250 9.006 14.038 1.00 60.88 109 LYS A O 1
ATOM 778 N N . ALA A 1 110 ? -17.861 7.384 15.556 1.00 62.72 110 ALA A N 1
ATOM 779 C CA . ALA A 1 110 ? -18.638 7.996 16.630 1.00 62.72 110 ALA A CA 1
ATOM 780 C C . ALA A 1 110 ? -18.077 9.386 16.983 1.00 62.72 110 ALA A C 1
ATOM 782 O O . ALA A 1 110 ? -16.864 9.614 16.894 1.00 62.72 110 ALA A O 1
ATOM 783 N N . GLU A 1 111 ? -18.961 10.317 17.348 1.00 58.31 111 GLU A N 1
ATOM 784 C CA . GLU A 1 111 ? -18.580 11.700 17.637 1.00 58.31 111 GLU A CA 1
ATOM 785 C C . GLU A 1 111 ? -17.526 11.771 18.761 1.00 58.31 111 GLU A C 1
ATOM 787 O O . GLU A 1 111 ? -17.546 10.962 19.689 1.00 58.31 111 GLU A O 1
ATOM 792 N N . PRO A 1 112 ? -16.582 12.729 18.708 1.00 58.47 112 PRO A N 1
ATOM 793 C CA . PRO A 1 112 ? -15.506 12.842 19.697 1.00 58.47 112 PRO A CA 1
ATOM 794 C C . PRO A 1 112 ? -15.990 13.118 21.130 1.00 58.47 112 PRO A C 1
ATOM 796 O O . PRO A 1 112 ? -15.229 12.870 22.063 1.00 58.47 112 PRO A O 1
ATOM 799 N N . ASP A 1 113 ? -17.228 13.595 21.298 1.00 59.81 113 ASP A N 1
ATOM 800 C CA . ASP A 1 113 ? -17.874 13.819 22.599 1.00 59.81 113 ASP A CA 1
ATOM 801 C C . ASP A 1 113 ? -18.663 12.596 23.106 1.00 59.81 113 ASP A C 1
ATOM 803 O O . ASP A 1 113 ? -19.211 12.633 24.212 1.00 59.81 113 ASP A O 1
ATOM 807 N N . ALA A 1 114 ? -18.702 11.497 22.341 1.00 62.47 114 ALA A N 1
ATOM 808 C CA . ALA A 1 114 ? -19.331 10.262 22.785 1.00 62.47 114 ALA A CA 1
ATOM 809 C C . ALA A 1 114 ? -18.627 9.729 24.051 1.00 62.47 114 ALA A C 1
ATOM 811 O O . ALA A 1 114 ? -17.391 9.762 24.148 1.00 62.47 114 ALA A O 1
ATOM 812 N N . PRO A 1 115 ? -19.385 9.222 25.040 1.00 61.50 115 PRO A N 1
ATOM 813 C CA . PRO A 1 115 ? -18.821 8.753 26.297 1.00 61.50 115 PRO A CA 1
ATOM 814 C C . PRO A 1 115 ? -17.777 7.654 26.059 1.00 61.50 115 PRO A C 1
ATOM 816 O O . PRO A 1 115 ? -18.033 6.639 25.414 1.00 61.50 115 PRO A O 1
ATOM 819 N N . ILE A 1 116 ? -16.569 7.862 26.590 1.00 62.19 116 ILE A N 1
ATOM 820 C CA . ILE A 1 116 ? -15.471 6.899 26.484 1.00 62.19 116 ILE A CA 1
ATOM 821 C C . ILE A 1 116 ? -15.746 5.740 27.454 1.00 62.19 116 ILE A C 1
ATOM 823 O O . ILE A 1 116 ? -15.398 5.817 28.631 1.00 62.19 116 ILE A O 1
ATOM 827 N N . THR A 1 117 ? -16.330 4.654 26.954 1.00 65.56 117 THR A N 1
ATOM 828 C CA . THR A 1 117 ? -16.547 3.397 27.698 1.00 65.56 117 THR A CA 1
ATOM 829 C C . THR A 1 117 ? -15.216 2.758 28.124 1.00 65.56 117 THR A C 1
ATOM 831 O O . THR A 1 117 ? -14.220 2.933 27.418 1.00 65.56 117 THR A O 1
ATOM 834 N N . GLN A 1 118 ? -15.131 2.043 29.254 1.00 67.44 118 GLN A N 1
ATOM 835 C CA . GLN A 1 118 ? -13.901 1.329 29.646 1.00 67.44 118 GLN A CA 1
ATOM 836 C C . GLN A 1 118 ? -13.746 -0.020 28.913 1.00 67.44 118 GLN A C 1
ATOM 838 O O . GLN A 1 118 ? -14.639 -0.482 28.216 1.00 67.44 118 GLN A O 1
ATOM 843 N N . ILE A 1 119 ? -12.563 -0.639 29.000 1.00 63.75 119 ILE A N 1
ATOM 844 C CA . ILE A 1 119 ? -12.327 -1.970 28.407 1.00 63.75 119 ILE A CA 1
ATOM 845 C C . ILE A 1 119 ? -13.143 -3.012 29.188 1.00 63.75 119 ILE A C 1
ATOM 847 O O . ILE A 1 119 ? -12.978 -3.096 30.404 1.00 63.75 119 ILE A O 1
ATOM 851 N N . GLY A 1 120 ? -13.954 -3.817 28.492 1.00 61.53 120 GLY A N 1
ATOM 852 C CA . GLY A 1 120 ? -14.817 -4.851 29.086 1.00 61.53 120 GLY A CA 1
ATOM 853 C C . GLY A 1 120 ? -16.225 -4.391 29.492 1.00 61.53 120 GLY A C 1
ATOM 854 O O . GLY A 1 120 ? -16.981 -5.183 30.042 1.00 61.53 120 GLY A O 1
ATOM 855 N N . GLU A 1 121 ? -16.585 -3.131 29.240 1.00 65.25 121 GLU A N 1
ATOM 856 C CA . GLU A 1 121 ? -17.973 -2.657 29.311 1.00 65.25 121 GLU A CA 1
ATOM 857 C C . GLU A 1 121 ? -18.608 -2.693 27.908 1.00 65.25 121 GLU A C 1
ATOM 859 O O . GLU A 1 121 ? -17.902 -2.559 26.903 1.00 65.25 121 GLU A O 1
ATOM 864 N N . GLU A 1 122 ? -19.931 -2.885 27.837 1.00 62.22 122 GLU A N 1
ATOM 865 C CA . GLU A 1 122 ? -20.686 -2.860 26.576 1.00 62.22 122 GLU A CA 1
ATOM 866 C C . GLU A 1 122 ? -20.492 -1.514 25.858 1.00 62.22 122 GLU A C 1
ATOM 868 O O . GLU A 1 122 ? -20.546 -0.450 26.481 1.00 62.22 122 GLU A O 1
ATOM 873 N N . GLU A 1 123 ? -20.222 -1.555 24.547 1.00 64.25 123 GLU A N 1
ATOM 874 C CA . GLU A 1 123 ? -20.088 -0.335 23.741 1.00 64.25 123 GLU A CA 1
ATOM 875 C C . GLU A 1 123 ? -21.376 0.496 23.808 1.00 64.25 123 GLU A C 1
ATOM 877 O O . GLU A 1 123 ? -22.477 -0.045 23.886 1.00 64.25 123 GLU A O 1
ATOM 882 N N . SER A 1 124 ? -21.242 1.825 23.783 1.00 64.62 124 SER A N 1
ATOM 883 C CA . SER A 1 124 ? -22.406 2.709 23.807 1.00 64.62 124 SER A CA 1
ATOM 884 C C . SER A 1 124 ? -23.278 2.502 22.565 1.00 64.62 124 SER A C 1
ATOM 886 O O . SER A 1 124 ? -22.765 2.272 21.468 1.00 64.62 124 SER A O 1
ATOM 888 N N . ASP A 1 125 ? -24.597 2.672 22.710 1.00 64.44 125 ASP A N 1
ATOM 889 C CA . ASP A 1 125 ? -25.556 2.591 21.593 1.00 64.44 125 ASP A CA 1
ATOM 890 C C . ASP A 1 125 ? -25.160 3.499 20.412 1.00 64.44 125 ASP A C 1
ATOM 892 O O . ASP A 1 125 ? -25.405 3.190 19.246 1.00 64.44 125 ASP A O 1
ATOM 896 N N . GLU A 1 126 ? -24.499 4.618 20.704 1.00 62.91 126 GLU A N 1
ATOM 897 C CA . GLU A 1 126 ? -23.999 5.593 19.731 1.00 62.91 126 GLU A CA 1
ATOM 898 C C . GLU A 1 126 ? -22.800 5.069 18.915 1.00 62.91 126 GLU A C 1
ATOM 900 O O . GLU A 1 126 ? -22.655 5.393 17.739 1.00 62.91 126 GLU A O 1
ATOM 905 N N . ALA A 1 127 ? -21.959 4.211 19.503 1.00 62.28 127 ALA A N 1
ATOM 906 C CA . ALA A 1 127 ? -20.863 3.543 18.804 1.00 62.28 127 ALA A CA 1
ATOM 907 C C . ALA A 1 127 ? -21.346 2.307 18.025 1.00 62.28 127 ALA A C 1
ATOM 909 O O . ALA A 1 127 ? -20.887 2.083 16.904 1.00 62.28 127 ALA A O 1
ATOM 910 N N . LEU A 1 128 ? -22.319 1.565 18.575 1.00 61.81 128 LEU A N 1
ATOM 911 C CA . LEU A 1 128 ? -22.988 0.431 17.920 1.00 61.81 128 LEU A CA 1
ATOM 912 C C . LEU A 1 128 ? -23.786 0.851 16.679 1.00 61.81 128 LEU A C 1
ATOM 914 O O . LEU A 1 128 ? -23.779 0.146 15.670 1.00 61.81 128 LEU A O 1
ATOM 918 N N . SER A 1 129 ? -24.439 2.015 16.736 1.00 59.75 129 SER A N 1
ATOM 919 C CA . SER A 1 129 ? -25.209 2.584 15.622 1.00 59.75 129 SER A CA 1
ATOM 920 C C . SER A 1 129 ? -24.361 3.334 14.591 1.00 59.75 129 SER A C 1
ATOM 922 O O . SER A 1 129 ? -24.869 3.675 13.520 1.00 59.75 129 SER A O 1
ATOM 924 N N . ALA A 1 130 ? -23.077 3.574 14.873 1.00 60.84 130 ALA A N 1
ATOM 925 C CA . ALA A 1 130 ? -22.174 4.217 13.932 1.00 60.84 130 ALA A CA 1
ATOM 926 C C . ALA A 1 130 ? -21.863 3.298 12.739 1.00 60.84 130 ALA A C 1
ATOM 928 O O . ALA A 1 130 ? -21.593 2.104 12.885 1.00 60.84 130 ALA A O 1
ATOM 929 N N . ASP A 1 131 ? -21.843 3.879 11.538 1.00 60.03 131 ASP A N 1
ATOM 930 C CA . ASP A 1 131 ? -21.504 3.150 10.317 1.00 60.03 131 ASP A CA 1
ATOM 931 C C . ASP A 1 131 ? -20.128 2.479 10.424 1.00 60.03 131 ASP A C 1
ATOM 933 O O . ASP A 1 131 ? -19.146 3.080 10.864 1.00 60.03 131 ASP A O 1
ATOM 937 N N . ASN A 1 132 ? -20.023 1.245 9.926 1.00 64.75 132 ASN A N 1
ATOM 938 C CA . ASN A 1 132 ? -18.763 0.506 9.912 1.00 64.75 132 ASN A CA 1
ATOM 939 C C . ASN A 1 132 ? -17.628 1.301 9.234 1.00 64.75 132 ASN A C 1
ATOM 941 O O . ASN A 1 132 ? -17.807 1.939 8.191 1.00 64.75 132 ASN A O 1
ATOM 945 N N . LEU A 1 133 ? -16.426 1.218 9.813 1.00 62.03 133 LEU A N 1
ATOM 946 C CA . LEU A 1 133 ? -15.226 1.905 9.320 1.00 62.03 133 LEU A CA 1
ATOM 947 C C . LEU A 1 133 ? -14.788 1.451 7.919 1.00 62.03 133 LEU A C 1
ATOM 949 O O . LEU A 1 133 ? -14.183 2.219 7.167 1.00 62.03 133 LEU A O 1
ATOM 953 N N . PHE A 1 134 ? -15.080 0.198 7.571 1.00 63.75 134 PHE A N 1
ATOM 954 C CA . PHE A 1 134 ? -14.769 -0.392 6.275 1.00 63.75 134 PHE A CA 1
ATOM 955 C C . PHE A 1 134 ? -15.980 -1.126 5.710 1.00 63.75 134 PHE A C 1
ATOM 957 O O . PHE A 1 134 ? -16.765 -1.733 6.436 1.00 63.75 134 PHE A O 1
ATOM 964 N N . ASN A 1 135 ? -16.098 -1.114 4.385 1.00 67.06 135 ASN A N 1
ATOM 965 C CA . ASN A 1 135 ? -17.124 -1.852 3.666 1.00 67.06 135 ASN A CA 1
ATOM 966 C C . ASN A 1 135 ? -16.629 -3.292 3.390 1.00 67.06 135 ASN A C 1
ATOM 968 O O . ASN A 1 135 ? -15.710 -3.468 2.583 1.00 67.06 135 ASN A O 1
ATOM 972 N N . PRO A 1 136 ? -17.222 -4.347 3.990 1.00 67.00 136 PRO A N 1
ATOM 973 C CA . PRO A 1 136 ? -16.773 -5.732 3.794 1.00 67.00 136 PRO A CA 1
ATOM 974 C C . PRO A 1 136 ? -16.811 -6.171 2.324 1.00 67.00 136 PRO A C 1
ATOM 976 O O . PRO A 1 136 ? -15.964 -6.937 1.861 1.00 67.00 136 PRO A O 1
ATOM 979 N N . ARG A 1 137 ? -17.768 -5.637 1.552 1.00 70.50 137 ARG A N 1
ATOM 980 C CA . ARG A 1 137 ? -17.885 -5.892 0.112 1.00 70.50 137 ARG A CA 1
ATOM 981 C C . ARG A 1 137 ? -16.728 -5.264 -0.661 1.00 70.50 137 ARG A C 1
ATOM 983 O O . ARG A 1 137 ? -16.228 -5.876 -1.604 1.00 70.50 137 ARG A O 1
ATOM 990 N N . ALA A 1 138 ? -16.277 -4.082 -0.243 1.00 69.00 138 ALA A N 1
ATOM 991 C CA . ALA A 1 138 ? -15.097 -3.447 -0.812 1.00 69.00 138 ALA A CA 1
ATOM 992 C C . ALA A 1 138 ? -13.837 -4.264 -0.497 1.00 69.00 138 ALA A C 1
ATOM 994 O O . ALA A 1 138 ? -13.087 -4.575 -1.417 1.00 69.00 138 ALA A O 1
ATOM 995 N N . ILE A 1 139 ? -13.644 -4.715 0.750 1.00 72.50 139 ILE A N 1
ATOM 996 C CA . ILE A 1 139 ? -12.499 -5.572 1.116 1.00 72.50 139 ILE A CA 1
ATOM 997 C C . ILE A 1 139 ? -12.435 -6.813 0.225 1.00 72.50 139 ILE A C 1
ATOM 999 O O . ILE A 1 139 ? -11.396 -7.081 -0.376 1.00 72.50 139 ILE A O 1
ATOM 1003 N N . MET A 1 140 ? -13.552 -7.529 0.072 1.00 78.25 140 MET A N 1
ATOM 1004 C CA . MET A 1 140 ? -13.608 -8.708 -0.796 1.00 78.25 140 MET A CA 1
ATOM 1005 C C . 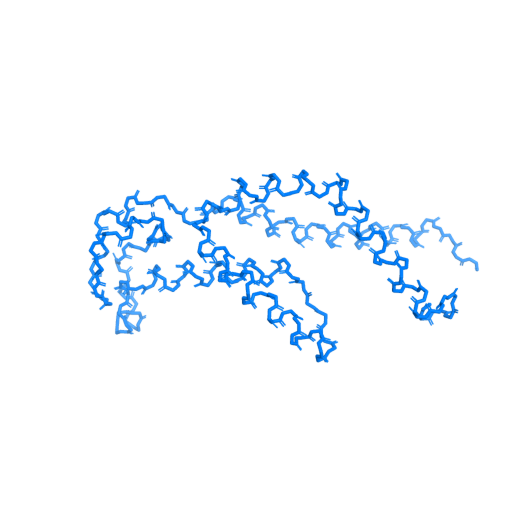MET A 1 140 ? -13.247 -8.378 -2.249 1.00 78.25 140 MET A C 1
ATOM 1007 O O . MET A 1 140 ? -12.516 -9.141 -2.883 1.00 78.25 140 MET A O 1
ATOM 1011 N N . LYS A 1 141 ? -13.695 -7.228 -2.772 1.00 78.50 141 LYS A N 1
ATOM 1012 C CA . LYS A 1 141 ? -13.320 -6.734 -4.107 1.00 78.50 141 LYS A CA 1
ATOM 1013 C C . LYS A 1 141 ? -11.811 -6.482 -4.211 1.00 78.50 141 LYS A C 1
ATOM 1015 O O . LYS A 1 141 ? -11.199 -6.933 -5.179 1.00 78.50 141 LYS A O 1
ATOM 1020 N N . TYR A 1 142 ? -11.199 -5.824 -3.225 1.00 78.56 142 TYR A N 1
ATOM 1021 C CA . TYR A 1 142 ? -9.759 -5.537 -3.226 1.00 78.56 142 TYR A CA 1
ATOM 1022 C C . TYR A 1 142 ? -8.910 -6.801 -3.098 1.00 78.56 142 TYR A C 1
ATOM 1024 O O . TYR A 1 142 ? -8.001 -6.991 -3.901 1.00 78.56 142 TYR A O 1
ATOM 1032 N N . VAL A 1 143 ? -9.248 -7.702 -2.172 1.00 84.56 143 VAL A N 1
ATOM 1033 C CA . VAL A 1 143 ? -8.559 -8.994 -2.017 1.00 84.56 143 VAL A CA 1
ATOM 1034 C C . VAL A 1 143 ? -8.668 -9.820 -3.298 1.00 84.56 143 VAL A C 1
ATOM 1036 O O . VAL A 1 143 ? -7.670 -10.358 -3.773 1.00 84.56 143 VAL A O 1
ATOM 1039 N N . SER A 1 144 ? -9.854 -9.862 -3.912 1.00 87.69 144 SER A N 1
ATOM 1040 C CA . SER A 1 144 ? -10.040 -10.543 -5.197 1.00 87.69 144 SER A CA 1
ATOM 1041 C C . SER A 1 144 ? -9.154 -9.927 -6.280 1.00 87.69 144 SER A C 1
ATOM 1043 O O . SER A 1 144 ? -8.454 -10.646 -6.989 1.00 87.69 144 SER A O 1
ATOM 1045 N N . MET A 1 145 ? -9.114 -8.595 -6.380 1.00 87.25 145 MET A N 1
ATOM 1046 C CA . MET A 1 145 ? -8.274 -7.890 -7.350 1.00 87.25 145 MET A CA 1
ATOM 1047 C C . MET A 1 145 ? -6.774 -8.134 -7.116 1.00 87.25 145 MET A C 1
ATOM 1049 O O . MET A 1 145 ? -6.023 -8.273 -8.084 1.00 87.25 145 MET A O 1
ATOM 1053 N N . TRP A 1 146 ? -6.337 -8.254 -5.858 1.00 87.00 14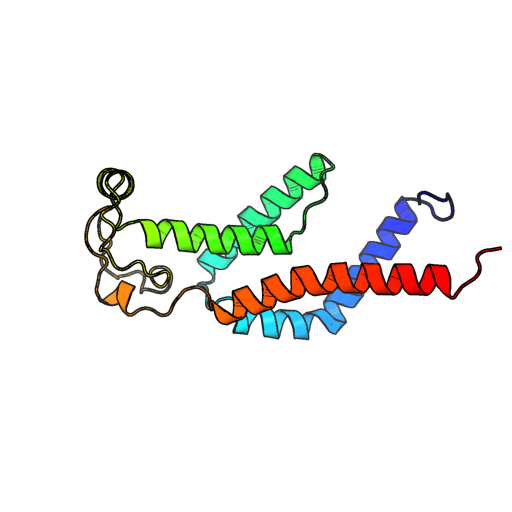6 TRP A N 1
ATOM 1054 C CA . TRP A 1 146 ? -4.954 -8.587 -5.504 1.00 87.00 146 TRP A CA 1
ATOM 1055 C C . TRP A 1 146 ? -4.538 -9.992 -5.920 1.00 87.00 146 TRP A C 1
ATOM 1057 O O . TRP A 1 146 ? -3.357 -10.214 -6.154 1.00 87.00 146 TRP A O 1
ATOM 1067 N N . ILE A 1 147 ? -5.480 -10.927 -6.031 1.00 92.06 147 ILE A N 1
ATOM 1068 C CA . ILE A 1 147 ? -5.206 -12.282 -6.520 1.00 92.06 147 ILE A CA 1
ATOM 1069 C C . ILE A 1 147 ? -5.276 -12.311 -8.048 1.00 92.06 147 ILE A C 1
ATOM 1071 O O . ILE A 1 147 ? -4.385 -12.850 -8.710 1.00 92.06 147 ILE A O 1
ATOM 1075 N N . ILE A 1 148 ? -6.318 -11.703 -8.622 1.00 93.56 148 ILE A N 1
ATOM 1076 C CA . ILE A 1 148 ? -6.577 -11.722 -10.066 1.00 93.56 148 ILE A CA 1
ATOM 1077 C C . ILE A 1 148 ? -5.455 -11.023 -10.837 1.00 93.56 148 ILE A C 1
ATOM 1079 O O . ILE A 1 148 ? -5.003 -11.557 -11.846 1.00 93.56 148 ILE A O 1
ATOM 1083 N N . GLY A 1 149 ? -4.974 -9.866 -10.371 1.00 90.88 149 GLY A N 1
ATOM 1084 C CA . GLY A 1 149 ? -3.946 -9.086 -11.067 1.00 90.88 149 GLY A CA 1
ATOM 1085 C C . GLY A 1 149 ? -2.649 -9.871 -11.315 1.00 90.88 149 GLY A C 1
ATOM 1086 O O . GLY A 1 149 ? -2.272 -10.057 -12.474 1.00 90.88 149 GLY A O 1
ATOM 1087 N N . PRO A 1 150 ? -1.979 -10.382 -10.265 1.00 92.81 150 PRO A N 1
ATOM 1088 C CA . PRO A 1 150 ? -0.795 -11.223 -10.408 1.00 92.81 150 PRO A CA 1
ATOM 1089 C C . PRO A 1 150 ? -1.066 -12.499 -11.207 1.00 92.81 150 PRO A C 1
ATOM 1091 O O . PRO A 1 150 ? -0.280 -12.828 -12.089 1.00 92.81 150 PRO A O 1
ATOM 1094 N N . SER A 1 151 ? -2.199 -13.169 -10.974 1.00 96.38 151 SER A N 1
ATOM 1095 C CA . SER A 1 151 ? -2.549 -14.402 -11.697 1.00 96.38 151 SER A CA 1
ATOM 1096 C C . SER A 1 151 ? -2.679 -14.166 -13.203 1.00 96.38 151 SER A C 1
ATOM 1098 O O . SER A 1 151 ? -2.104 -14.899 -14.006 1.00 96.38 151 SER A O 1
ATOM 1100 N N . MET A 1 152 ? -3.392 -13.107 -13.596 1.00 96.62 152 MET A N 1
ATOM 1101 C CA . MET A 1 152 ? -3.551 -12.727 -14.998 1.00 96.62 152 MET A CA 1
ATOM 1102 C C . MET A 1 152 ? -2.212 -12.305 -15.612 1.00 96.62 152 MET A C 1
ATOM 1104 O O . MET A 1 152 ? -1.910 -12.692 -16.737 1.00 96.62 152 MET A O 1
ATOM 1108 N N . SER A 1 153 ? -1.379 -11.572 -14.865 1.00 95.81 153 SER A N 1
ATOM 1109 C CA . SER A 1 153 ? -0.021 -11.214 -15.292 1.00 95.81 153 SER A CA 1
ATOM 1110 C C . SER A 1 153 ? 0.823 -12.456 -15.592 1.00 95.81 153 SER A C 1
ATOM 1112 O O . SER A 1 153 ? 1.441 -12.539 -16.652 1.00 95.81 153 SER A O 1
ATOM 1114 N N . THR A 1 154 ? 0.787 -13.469 -14.719 1.00 96.38 154 THR A N 1
ATOM 1115 C CA . THR A 1 154 ? 1.485 -14.743 -14.935 1.00 96.38 154 THR A CA 1
ATOM 1116 C C . THR A 1 154 ? 0.973 -15.475 -16.174 1.00 96.38 154 THR A C 1
ATOM 1118 O O . THR A 1 154 ? 1.782 -15.933 -16.979 1.00 96.38 154 THR A O 1
ATOM 1121 N N . LEU A 1 155 ? -0.348 -15.559 -16.365 1.00 96.75 155 LEU A N 1
ATOM 1122 C CA . LEU A 1 155 ? -0.941 -16.213 -17.536 1.00 96.75 155 LEU A CA 1
ATOM 1123 C C . LEU A 1 155 ? -0.568 -15.508 -18.844 1.00 96.75 155 LEU A C 1
ATOM 1125 O O . LEU A 1 155 ? -0.188 -16.167 -19.810 1.00 96.75 155 LEU A O 1
ATOM 1129 N N . LEU A 1 156 ? -0.644 -14.176 -18.871 1.00 96.38 156 LEU A N 1
ATOM 1130 C CA . LEU A 1 156 ? -0.285 -13.379 -20.042 1.00 96.38 156 LEU A CA 1
ATOM 1131 C C . LEU A 1 156 ? 1.209 -13.474 -20.350 1.00 96.38 156 LEU A C 1
ATOM 1133 O O . LEU A 1 156 ? 1.574 -13.649 -21.510 1.00 96.38 156 LEU A O 1
ATOM 1137 N N . ALA A 1 157 ? 2.065 -13.415 -19.326 1.00 95.56 157 ALA A N 1
ATOM 1138 C CA . ALA A 1 157 ? 3.500 -13.610 -19.491 1.00 95.56 157 ALA A CA 1
ATOM 1139 C C . ALA A 1 157 ? 3.800 -14.999 -20.071 1.00 95.56 157 ALA A C 1
ATOM 1141 O O . ALA A 1 157 ? 4.520 -15.107 -21.060 1.00 95.56 157 ALA A O 1
ATOM 1142 N N . TYR A 1 158 ? 3.200 -16.055 -19.515 1.00 94.81 158 TYR A N 1
ATOM 1143 C CA . TYR A 1 158 ? 3.355 -17.419 -20.019 1.00 94.81 158 TYR A CA 1
ATOM 1144 C C . TYR A 1 158 ? 2.891 -17.555 -21.477 1.00 94.81 158 TYR A C 1
ATOM 1146 O O . TYR A 1 158 ? 3.623 -18.084 -22.312 1.00 94.81 158 TYR A O 1
ATOM 1154 N N . GLY A 1 159 ? 1.713 -17.015 -21.807 1.00 95.44 159 GLY A N 1
ATOM 1155 C CA . GLY A 1 159 ? 1.195 -17.007 -23.175 1.00 95.44 159 GLY A CA 1
ATOM 1156 C C . GLY A 1 159 ? 2.108 -16.260 -24.150 1.00 95.44 159 GLY A C 1
ATOM 1157 O O . GLY A 1 159 ? 2.346 -16.738 -25.258 1.00 95.44 159 GLY A O 1
ATOM 1158 N N . PHE A 1 160 ? 2.679 -15.131 -23.726 1.00 95.12 160 PHE A N 1
ATOM 1159 C CA . PHE A 1 160 ? 3.644 -14.375 -24.521 1.00 95.12 160 PHE A CA 1
ATOM 1160 C C . PHE A 1 160 ? 4.916 -15.183 -24.808 1.00 95.12 160 PHE A C 1
ATOM 1162 O O . PHE A 1 160 ? 5.340 -15.246 -25.960 1.00 95.12 160 PHE A O 1
ATOM 1169 N N . PHE A 1 161 ? 5.481 -15.856 -23.798 1.00 92.94 161 PHE A N 1
ATOM 1170 C CA . PHE A 1 161 ? 6.667 -16.702 -23.973 1.00 92.94 161 PHE A CA 1
ATOM 1171 C C . PHE A 1 161 ? 6.426 -17.935 -24.853 1.00 92.94 161 PHE A C 1
ATOM 1173 O O . PHE A 1 161 ? 7.368 -18.428 -25.466 1.00 92.94 161 PHE A O 1
ATOM 1180 N N . ILE A 1 162 ? 5.184 -18.420 -24.950 1.00 92.75 162 ILE A N 1
ATOM 1181 C CA . ILE A 1 162 ? 4.815 -19.474 -25.906 1.00 92.75 162 ILE A CA 1
ATOM 1182 C C . ILE A 1 162 ? 4.692 -18.920 -27.328 1.00 92.75 162 ILE A C 1
ATOM 1184 O O . ILE A 1 162 ? 5.147 -19.552 -28.278 1.00 92.75 162 ILE A O 1
ATOM 1188 N N . ALA A 1 163 ? 4.019 -17.780 -27.487 1.00 92.69 163 ALA A N 1
ATOM 1189 C CA . ALA A 1 163 ? 3.648 -17.258 -28.799 1.00 92.69 163 ALA A CA 1
ATOM 1190 C C . ALA A 1 163 ? 4.811 -16.576 -29.532 1.00 92.69 163 ALA A C 1
ATOM 1192 O O . ALA A 1 163 ? 4.844 -16.586 -30.762 1.00 92.69 163 ALA A O 1
ATOM 1193 N N . VAL A 1 164 ? 5.746 -15.970 -28.795 1.00 92.56 164 VAL A N 1
ATOM 1194 C CA . VAL A 1 164 ? 6.920 -15.304 -29.362 1.00 92.56 164 VAL A CA 1
ATOM 1195 C C . VAL A 1 164 ? 8.122 -16.243 -29.249 1.00 92.56 164 VAL A C 1
ATOM 1197 O O . VAL A 1 164 ? 8.653 -16.410 -28.151 1.00 92.56 164 VAL A O 1
ATOM 1200 N N . PRO A 1 165 ? 8.578 -16.863 -30.352 1.00 77.75 165 PRO A N 1
ATOM 1201 C CA . PRO A 1 165 ? 9.797 -17.654 -30.335 1.00 77.75 165 PRO A CA 1
ATOM 1202 C C . PRO A 1 165 ? 10.984 -16.711 -30.124 1.00 77.75 165 PRO A C 1
ATOM 1204 O O . PRO A 1 165 ? 11.336 -15.923 -31.003 1.00 77.75 165 PRO A O 1
ATOM 1207 N N . PHE A 1 166 ? 11.586 -16.769 -28.942 1.00 69.81 166 PHE A N 1
ATOM 1208 C CA . PHE A 1 166 ? 12.861 -16.113 -28.687 1.00 69.81 166 PHE A CA 1
ATOM 1209 C C . PHE A 1 166 ? 13.957 -16.928 -29.386 1.00 69.81 166 PHE A C 1
ATOM 1211 O O . PHE A 1 166 ? 14.243 -18.052 -28.974 1.00 69.81 166 PHE A O 1
ATOM 1218 N N . VAL A 1 167 ? 14.489 -16.380 -30.484 1.00 52.59 167 VAL A N 1
ATOM 1219 C CA . VAL A 1 167 ? 15.731 -16.825 -31.145 1.00 52.59 167 VAL A CA 1
ATOM 1220 C C . VAL A 1 167 ? 16.929 -16.304 -30.365 1.00 52.59 167 VAL A C 1
ATOM 1222 O O . VAL A 1 167 ? 16.875 -15.123 -29.949 1.00 52.59 167 VAL A O 1
#

Sequence (167 aa):
VSSGALEINTAIIVATVAIGLGGFTIARRTMESVGSELSDIPLLAALIVMITASTITTALSWAGIPISLVMASVMTIVGLGWGRATRPVTAREAVRGDVDTEMTMGALKAEPDAPITQIGEEESDEALSADNLFNPRAIMKYVSMWIIGPSMSTLLAYGFFIAVPFV